Protein AF-I0L5C9-F1 (afdb_monomer_lite)

Structure (mmCIF, N/CA/C/O backbone):
data_AF-I0L5C9-F1
#
_entry.id   AF-I0L5C9-F1
#
loop_
_atom_site.group_PDB
_atom_site.id
_atom_site.type_symbol
_atom_site.label_atom_id
_atom_site.label_alt_id
_atom_site.label_comp_id
_atom_site.label_asym_id
_atom_site.label_entity_id
_atom_site.label_seq_id
_atom_site.pdbx_PDB_ins_code
_atom_site.Cartn_x
_atom_site.Cartn_y
_atom_site.Cartn_z
_atom_site.occupancy
_atom_site.B_iso_or_equiv
_atom_site.auth_seq_id
_atom_site.auth_comp_id
_atom_site.auth_asym_id
_atom_site.auth_atom_id
_atom_site.pdbx_PDB_model_num
ATOM 1 N N . MET A 1 1 ? -19.601 13.478 61.736 1.00 46.47 1 MET A N 1
ATOM 2 C CA . MET A 1 1 ? -19.522 14.028 60.367 1.00 46.47 1 MET A CA 1
ATOM 3 C C . MET A 1 1 ? -19.430 12.837 59.428 1.00 46.47 1 MET A C 1
ATOM 5 O O . MET A 1 1 ? -18.354 12.279 59.280 1.00 46.47 1 MET A O 1
ATOM 9 N N . SER A 1 2 ? -20.568 12.354 58.932 1.00 50.31 2 SER A N 1
ATOM 10 C CA . SER A 1 2 ? -20.629 11.150 58.095 1.00 50.31 2 SER A CA 1
ATOM 11 C C . SER A 1 2 ? -20.419 11.547 56.637 1.00 50.31 2 SER A C 1
ATOM 13 O O . SER A 1 2 ? -21.195 12.330 56.096 1.00 50.31 2 SER A O 1
ATOM 15 N N . THR A 1 3 ? -19.354 11.049 56.017 1.00 61.34 3 THR A N 1
ATOM 16 C CA . THR A 1 3 ? -19.078 11.231 54.592 1.00 61.34 3 THR A CA 1
ATOM 17 C C . THR A 1 3 ? -20.005 10.326 53.782 1.00 61.34 3 THR A C 1
ATOM 19 O O . THR A 1 3 ? -19.988 9.105 53.923 1.00 61.34 3 THR A O 1
ATOM 22 N N . MET A 1 4 ? -20.854 10.927 52.948 1.00 63.00 4 MET A N 1
ATOM 23 C CA . MET A 1 4 ? -21.621 10.190 51.944 1.00 63.00 4 MET A CA 1
ATOM 24 C C . MET A 1 4 ? -20.658 9.640 50.876 1.00 63.00 4 MET A C 1
ATOM 26 O O . MET A 1 4 ? -19.772 10.379 50.439 1.00 63.00 4 MET A O 1
ATOM 30 N N . PRO A 1 5 ? -20.802 8.380 50.433 1.00 63.53 5 PRO A N 1
ATOM 31 C CA . PRO A 1 5 ? -20.024 7.855 49.319 1.00 63.53 5 PRO A CA 1
ATOM 32 C C . PRO A 1 5 ? -20.497 8.488 48.002 1.00 63.53 5 PRO A C 1
ATOM 34 O O . PRO A 1 5 ? -21.688 8.506 47.695 1.00 63.53 5 PRO A O 1
ATOM 37 N N . THR A 1 6 ? -19.550 9.022 47.232 1.00 69.19 6 THR A N 1
ATOM 38 C CA . THR A 1 6 ? -19.758 9.590 45.894 1.00 69.19 6 THR A CA 1
ATOM 39 C C . THR A 1 6 ? -20.505 8.597 44.989 1.00 69.19 6 THR A C 1
ATOM 41 O O . THR A 1 6 ? -20.031 7.470 44.821 1.00 69.19 6 THR A O 1
ATOM 44 N N . PRO A 1 7 ? -21.644 8.972 44.376 1.00 59.84 7 PRO A N 1
ATOM 45 C CA . PRO A 1 7 ? -22.363 8.082 43.480 1.00 59.84 7 PRO A CA 1
ATOM 46 C C . PRO A 1 7 ? -21.615 7.923 42.150 1.00 59.84 7 PRO A C 1
ATOM 48 O O . PRO A 1 7 ? -21.380 8.894 41.437 1.00 59.84 7 PRO A O 1
ATOM 51 N N . GLY A 1 8 ? -21.292 6.672 41.811 1.00 61.28 8 GLY A N 1
ATOM 52 C CA . GLY A 1 8 ? -21.212 6.200 40.427 1.00 61.28 8 GLY A CA 1
ATOM 53 C C . GLY A 1 8 ? -20.093 6.774 39.560 1.00 61.28 8 GLY A C 1
ATOM 54 O O . GLY A 1 8 ? -20.365 7.306 38.486 1.00 61.28 8 GLY A O 1
ATOM 55 N N . ALA A 1 9 ? -18.831 6.588 39.952 1.00 57.44 9 ALA A N 1
ATOM 56 C CA . ALA A 1 9 ? -17.753 6.609 38.967 1.00 57.44 9 ALA A CA 1
ATOM 57 C C . ALA A 1 9 ? -17.931 5.393 38.040 1.00 57.44 9 ALA A C 1
ATOM 59 O O . ALA A 1 9 ? -17.599 4.268 38.413 1.00 57.44 9 ALA A O 1
ATOM 60 N N . VAL A 1 10 ? -18.508 5.607 36.853 1.00 64.00 10 VAL A N 1
ATOM 61 C CA . VAL A 1 10 ? -18.519 4.599 35.785 1.00 64.00 10 VAL A CA 1
ATOM 62 C C . VAL A 1 10 ? -17.054 4.284 35.474 1.00 64.00 10 VAL A C 1
ATOM 64 O O . VAL A 1 10 ? -16.319 5.210 35.116 1.00 64.00 10 VAL A O 1
ATOM 67 N N . PRO A 1 11 ? -16.588 3.032 35.657 1.00 61.06 11 PRO A N 1
ATOM 68 C CA . PRO A 1 11 ? -15.211 2.692 35.348 1.00 61.06 11 PRO A CA 1
ATOM 69 C C . PRO A 1 11 ? -14.944 3.039 33.878 1.00 61.06 11 PRO A C 1
ATOM 71 O O . PRO A 1 11 ? -15.807 2.778 33.031 1.00 61.06 11 PRO A O 1
ATOM 74 N N . PRO A 1 12 ? -13.793 3.661 33.560 1.00 62.81 12 PRO A N 1
ATOM 75 C CA . PRO A 1 12 ? -13.456 3.983 32.182 1.00 62.81 12 PRO A CA 1
ATOM 76 C C . PRO A 1 12 ? -13.571 2.706 31.339 1.00 62.81 12 PRO A C 1
ATOM 78 O O . PRO A 1 12 ? -13.171 1.637 31.814 1.00 62.81 12 PRO A O 1
ATOM 81 N N . PRO A 1 13 ? -14.152 2.781 30.126 1.00 65.25 13 PRO A N 1
ATOM 82 C CA . PRO A 1 13 ? -14.353 1.603 29.295 1.00 65.25 13 PRO A CA 1
ATOM 83 C C . PRO A 1 13 ? -13.021 0.872 29.137 1.00 65.25 13 PRO A C 1
ATOM 85 O O . PRO A 1 13 ? -12.024 1.473 28.732 1.00 65.25 13 PRO A O 1
ATOM 88 N N . ALA A 1 14 ? -13.002 -0.410 29.510 1.00 66.62 14 ALA A N 1
ATOM 89 C CA . ALA A 1 14 ? -11.806 -1.232 29.429 1.00 66.62 14 ALA A CA 1
ATOM 90 C C . ALA A 1 14 ? -11.303 -1.233 27.981 1.00 66.62 14 ALA A C 1
ATOM 92 O O . ALA A 1 14 ? -12.017 -1.638 27.062 1.00 66.62 14 ALA A O 1
ATOM 93 N N . LEU A 1 15 ? -10.082 -0.737 27.791 1.00 73.25 15 LEU A N 1
ATOM 94 C CA . LEU A 1 15 ? -9.435 -0.647 26.492 1.00 73.25 15 LEU A CA 1
ATOM 95 C C . LEU A 1 15 ? -9.161 -2.071 25.986 1.00 73.25 15 LEU A C 1
ATOM 97 O O . LEU A 1 15 ? -8.286 -2.759 26.512 1.00 73.25 15 LEU A O 1
ATOM 101 N N . ARG A 1 16 ? -9.917 -2.532 24.984 1.00 81.75 16 ARG A N 1
ATOM 102 C CA . ARG A 1 16 ? -9.729 -3.861 24.378 1.00 81.75 16 ARG A CA 1
ATOM 103 C C . ARG A 1 16 ? -8.953 -3.779 23.061 1.00 81.75 16 ARG A C 1
ATOM 105 O O . ARG A 1 16 ? -9.090 -2.779 22.353 1.00 81.75 16 ARG A O 1
ATOM 112 N N . PRO A 1 17 ? -8.174 -4.811 22.689 1.00 81.56 17 PRO A N 1
ATOM 113 C CA . PRO A 1 17 ? -7.568 -4.867 21.365 1.00 81.56 17 PRO A CA 1
ATOM 114 C C . PRO A 1 17 ? -8.647 -4.916 20.260 1.00 81.56 17 PRO A C 1
ATOM 116 O O . PRO A 1 17 ? -9.768 -5.378 20.518 1.00 81.56 17 PRO A O 1
ATOM 119 N N . PRO A 1 18 ? -8.328 -4.448 19.036 1.00 83.19 18 PRO A N 1
ATOM 120 C CA . PRO A 1 18 ? -9.232 -4.541 17.892 1.00 83.19 18 PRO A CA 1
ATOM 121 C C . PRO A 1 18 ? -9.630 -5.994 17.615 1.00 83.19 18 PRO A C 1
ATOM 123 O O . PRO A 1 18 ? -8.767 -6.870 17.544 1.00 83.19 18 PRO A O 1
ATOM 126 N N . ALA A 1 19 ? -10.928 -6.239 17.456 1.00 84.56 19 ALA A N 1
ATOM 127 C CA . ALA A 1 19 ? -11.476 -7.543 17.096 1.00 84.56 19 ALA A CA 1
ATOM 128 C C . ALA A 1 19 ? -11.645 -7.682 15.572 1.00 84.56 19 ALA A C 1
ATOM 130 O O . ALA A 1 19 ? -11.419 -6.739 14.807 1.00 84.56 19 ALA A O 1
ATOM 131 N N . ASP A 1 20 ? -12.061 -8.865 15.117 1.00 84.81 20 ASP A N 1
ATOM 132 C CA . ASP A 1 20 ? -12.414 -9.084 13.715 1.00 84.81 20 ASP A CA 1
ATOM 133 C C . ASP A 1 20 ? -13.503 -8.094 13.264 1.00 84.81 20 ASP A C 1
ATOM 135 O O . ASP A 1 20 ? -14.481 -7.849 13.970 1.00 84.81 20 ASP A O 1
ATOM 139 N N . GLY A 1 21 ? -13.326 -7.494 12.084 1.00 83.44 21 GLY A N 1
ATOM 140 C CA . GLY A 1 21 ? -14.212 -6.435 11.582 1.00 83.44 21 GLY A CA 1
ATOM 141 C C . GLY A 1 21 ? -13.877 -5.018 12.070 1.00 83.44 21 GLY A C 1
ATOM 142 O O . GLY A 1 21 ? -14.482 -4.057 11.585 1.00 83.44 21 GLY A O 1
ATOM 143 N N . GLU A 1 22 ? -12.869 -4.860 12.933 1.00 87.69 22 GLU A N 1
ATOM 144 C CA . GLU A 1 22 ? -12.321 -3.567 13.357 1.00 87.69 22 GLU A CA 1
ATOM 145 C C . GLU A 1 22 ? -10.919 -3.342 12.788 1.00 87.69 22 GLU A C 1
ATOM 147 O O . GLU A 1 22 ? -10.151 -4.264 12.518 1.00 87.69 22 GLU A O 1
ATOM 152 N N . CYS A 1 23 ? -10.567 -2.081 12.557 1.00 87.31 23 CYS A N 1
ATOM 153 C CA . CYS A 1 23 ? -9.259 -1.742 12.017 1.00 87.31 23 CYS A CA 1
ATOM 154 C C . CYS A 1 23 ? -8.154 -2.011 13.047 1.00 87.31 23 CYS A C 1
ATOM 156 O O . CYS A 1 23 ? -8.174 -1.433 14.130 1.00 87.31 23 CYS A O 1
ATOM 158 N N . GLN A 1 24 ? -7.124 -2.771 12.673 1.00 87.75 24 GLN A N 1
ATOM 159 C CA . GLN A 1 24 ? -5.967 -3.035 13.543 1.00 87.75 24 GLN A CA 1
ATOM 160 C C . GLN A 1 24 ? -5.192 -1.760 13.924 1.00 87.75 24 GLN A C 1
ATOM 162 O O . GLN A 1 24 ? -4.543 -1.711 14.964 1.00 87.75 24 GLN A O 1
ATOM 167 N N . PHE A 1 25 ? -5.269 -0.711 13.096 1.00 84.62 25 PHE A N 1
ATOM 168 C CA . PHE A 1 25 ? -4.541 0.541 13.315 1.00 84.62 25 PHE A CA 1
ATOM 169 C C . PHE A 1 25 ? -5.322 1.559 14.146 1.00 84.62 25 PHE A C 1
ATOM 171 O O . PHE A 1 25 ? -4.765 2.124 15.079 1.00 84.62 25 PHE A O 1
ATOM 178 N N . CYS A 1 26 ? -6.592 1.807 13.803 1.00 83.81 26 CYS A N 1
ATOM 179 C CA . CYS A 1 26 ? -7.403 2.884 14.392 1.00 83.81 26 CYS A CA 1
ATOM 180 C C . CYS A 1 26 ? -8.664 2.403 15.128 1.00 83.81 26 CYS A C 1
ATOM 182 O O . CYS A 1 26 ? -9.448 3.228 15.581 1.00 83.81 26 CYS A O 1
ATOM 184 N N . GLY A 1 27 ? -8.921 1.092 15.186 1.00 84.50 27 GLY A N 1
ATOM 185 C CA . GLY A 1 27 ? -10.059 0.509 15.910 1.00 84.50 27 GLY A CA 1
ATOM 186 C C . GLY A 1 27 ? -11.438 0.799 15.312 1.00 84.50 27 GLY A C 1
ATOM 187 O O . GLY A 1 27 ? -12.442 0.349 15.848 1.00 84.50 27 GLY A O 1
ATOM 188 N N . SER A 1 28 ? -11.516 1.546 14.207 1.00 85.12 28 SER A N 1
ATOM 189 C CA . SER A 1 28 ? -12.784 1.915 13.569 1.00 85.12 28 SER A CA 1
ATOM 190 C C . SER A 1 28 ? -13.424 0.746 12.817 1.00 85.12 28 SER A C 1
ATOM 192 O O . SER A 1 28 ? -12.718 -0.074 12.223 1.00 85.12 28 SER A O 1
ATOM 194 N N . HIS A 1 29 ? -14.755 0.747 12.758 1.00 85.56 29 HIS A N 1
ATOM 195 C CA . HIS A 1 29 ? -15.576 -0.148 11.942 1.00 85.56 29 HIS A CA 1
ATOM 196 C C . HIS A 1 29 ? -16.250 0.646 10.803 1.00 85.56 29 HIS A C 1
ATOM 198 O O . HIS A 1 29 ? -16.428 1.855 10.927 1.00 85.56 29 HIS A O 1
ATOM 204 N N . PRO A 1 30 ? -16.637 0.030 9.676 1.00 86.62 30 PRO A N 1
ATOM 205 C CA . PRO A 1 30 ? -16.355 -1.343 9.270 1.00 86.62 30 PRO A CA 1
ATOM 206 C C . PRO A 1 30 ? -14.913 -1.511 8.756 1.00 86.62 30 PRO A C 1
ATOM 208 O O . PRO A 1 30 ? -14.374 -0.635 8.071 1.00 86.62 30 PRO A O 1
ATOM 211 N N . ALA A 1 31 ? -14.297 -2.658 9.045 1.00 87.12 31 ALA A N 1
ATOM 212 C CA . ALA A 1 31 ? -13.023 -3.073 8.466 1.00 87.12 31 ALA A CA 1
ATOM 213 C C . ALA A 1 31 ? -13.190 -4.313 7.581 1.00 87.12 31 ALA A C 1
ATOM 215 O O . ALA A 1 31 ? -14.014 -5.185 7.846 1.00 87.12 31 ALA A O 1
ATOM 216 N N . ALA A 1 32 ? -12.382 -4.398 6.527 1.00 88.12 32 ALA A N 1
ATOM 217 C CA . ALA A 1 32 ? -12.316 -5.567 5.659 1.00 88.12 32 ALA A CA 1
ATOM 218 C C . ALA A 1 32 ? -10.950 -6.238 5.789 1.00 88.12 32 ALA A C 1
ATOM 220 O O . ALA A 1 32 ? -9.924 -5.561 5.897 1.00 88.12 32 ALA A O 1
ATOM 221 N N . HIS A 1 33 ? -10.943 -7.569 5.733 1.00 88.44 33 HIS A N 1
ATOM 222 C CA . HIS A 1 33 ? -9.711 -8.335 5.669 1.00 88.44 33 HIS A CA 1
ATOM 223 C C . HIS A 1 33 ? -9.127 -8.258 4.258 1.00 88.44 33 HIS A C 1
ATOM 225 O O . HIS A 1 33 ? -9.709 -8.755 3.289 1.00 88.44 33 HIS A O 1
ATOM 231 N N . VAL A 1 34 ? -7.972 -7.617 4.131 1.00 87.19 34 VAL A N 1
ATOM 232 C CA . VAL A 1 34 ? -7.301 -7.427 2.844 1.00 87.19 34 VAL A CA 1
ATOM 233 C C . VAL A 1 34 ? -5.792 -7.540 2.979 1.00 87.19 34 VAL A C 1
ATOM 235 O O . VAL A 1 34 ? -5.210 -7.395 4.052 1.00 87.19 34 VAL A O 1
ATOM 238 N N . SER A 1 35 ? -5.157 -7.827 1.848 1.00 88.56 35 SER A N 1
ATOM 239 C CA . SER A 1 35 ? -3.715 -7.987 1.735 1.00 88.56 35 SER A CA 1
ATOM 240 C C . SER A 1 35 ? -3.161 -7.031 0.688 1.00 88.56 35 SER A C 1
ATOM 242 O O . SER A 1 35 ? -3.577 -7.114 -0.468 1.00 88.56 35 SER A O 1
ATOM 244 N N . PHE A 1 36 ? -2.206 -6.187 1.056 1.00 86.94 36 PHE A N 1
ATOM 245 C CA . PHE A 1 36 ? -1.417 -5.416 0.095 1.00 86.94 36 PHE A 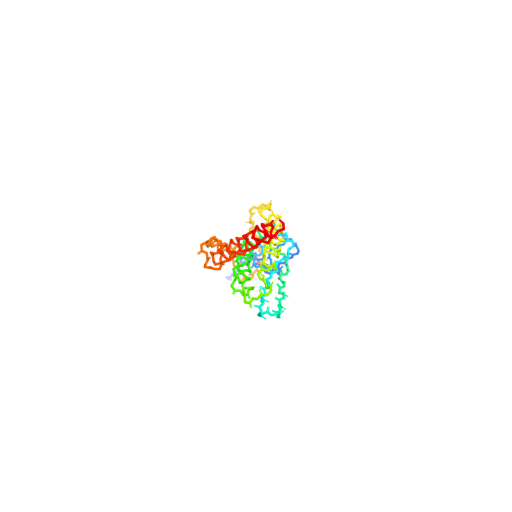CA 1
ATOM 246 C C . PHE A 1 36 ? -0.038 -6.029 -0.063 1.00 86.94 36 PHE A C 1
ATOM 248 O O . PHE A 1 36 ? 0.519 -6.583 0.883 1.00 86.94 36 PHE A O 1
ATOM 255 N N . GLN A 1 37 ? 0.501 -5.956 -1.269 1.00 87.12 37 GLN A N 1
ATOM 256 C CA . GLN A 1 37 ? 1.783 -6.516 -1.643 1.00 87.12 37 GLN A CA 1
ATOM 257 C C . GLN A 1 37 ? 2.691 -5.396 -2.152 1.00 87.12 37 GLN A C 1
ATOM 259 O O . GLN A 1 37 ? 2.306 -4.551 -2.950 1.00 87.12 37 GLN A O 1
ATOM 264 N N . SER A 1 38 ? 3.934 -5.390 -1.693 1.00 85.25 38 SER A N 1
ATOM 265 C CA . SER A 1 38 ? 4.997 -4.593 -2.291 1.00 85.25 38 SER A CA 1
ATOM 266 C C . SER A 1 38 ? 6.053 -5.503 -2.875 1.00 85.25 38 SER A C 1
ATOM 268 O O . SER A 1 38 ? 6.512 -6.425 -2.201 1.00 85.25 38 SER A O 1
ATOM 270 N N . MET A 1 39 ? 6.447 -5.218 -4.107 1.00 84.69 39 MET A N 1
ATOM 271 C CA . MET A 1 39 ? 7.525 -5.913 -4.793 1.00 84.69 39 MET A CA 1
ATOM 272 C C . MET A 1 39 ? 8.757 -5.009 -4.807 1.00 84.69 39 MET A C 1
ATOM 274 O O . MET A 1 39 ? 8.674 -3.838 -5.164 1.00 84.69 39 MET A O 1
ATOM 278 N N . THR A 1 40 ? 9.898 -5.555 -4.416 1.00 87.75 40 THR A N 1
ATOM 279 C CA . THR A 1 40 ? 11.214 -4.925 -4.543 1.00 87.75 40 THR A CA 1
ATOM 280 C C . THR A 1 40 ? 12.049 -5.816 -5.443 1.00 87.75 40 THR A C 1
ATOM 282 O O . THR A 1 40 ? 12.053 -7.025 -5.234 1.00 87.75 40 THR A O 1
ATOM 285 N N . SER A 1 41 ? 12.761 -5.269 -6.422 1.00 85.12 41 SER A N 1
ATOM 286 C CA . SER A 1 41 ? 13.644 -6.066 -7.275 1.00 85.12 41 SER A CA 1
ATOM 287 C C . SER A 1 41 ? 14.965 -5.369 -7.534 1.00 85.12 41 SER A C 1
ATOM 289 O O . SER A 1 41 ? 15.005 -4.150 -7.651 1.00 85.12 41 SER A O 1
ATOM 291 N N . ILE A 1 42 ? 16.025 -6.154 -7.683 1.00 84.75 42 ILE A N 1
ATOM 292 C CA . ILE A 1 42 ? 17.364 -5.714 -8.063 1.00 84.75 42 ILE A CA 1
ATOM 293 C C . ILE A 1 42 ? 17.852 -6.655 -9.165 1.00 84.75 42 ILE A C 1
ATOM 295 O O . ILE A 1 42 ? 18.164 -7.816 -8.906 1.00 84.75 42 ILE A O 1
ATOM 299 N N . VAL A 1 43 ? 17.900 -6.141 -10.394 1.00 82.00 43 VAL A N 1
ATOM 300 C CA . VAL A 1 43 ? 18.308 -6.813 -11.638 1.00 82.00 43 VAL A CA 1
ATOM 301 C C . VAL A 1 43 ? 17.497 -8.082 -11.929 1.00 82.00 43 VAL A C 1
ATOM 303 O O . VAL A 1 43 ? 16.538 -8.034 -12.697 1.00 82.00 43 VAL A O 1
ATOM 306 N N . ILE A 1 44 ? 17.839 -9.202 -11.293 1.00 80.88 44 ILE A N 1
ATOM 307 C CA . ILE A 1 44 ? 17.195 -10.517 -11.462 1.00 80.88 44 ILE A CA 1
ATOM 308 C C . ILE A 1 44 ? 16.493 -10.958 -10.168 1.00 80.88 44 ILE A C 1
ATOM 310 O O . ILE A 1 44 ? 15.507 -11.691 -10.201 1.00 80.88 44 ILE A O 1
ATOM 314 N N . LEU A 1 45 ? 16.971 -10.493 -9.013 1.00 85.06 45 LEU A N 1
ATOM 315 C CA . LEU A 1 45 ? 16.428 -10.863 -7.713 1.00 85.06 45 LEU A CA 1
ATOM 316 C C . LEU A 1 45 ? 15.192 -10.024 -7.406 1.00 85.06 45 LEU A C 1
ATOM 318 O O . LEU A 1 45 ? 15.174 -8.816 -7.641 1.00 85.06 45 LEU A O 1
ATOM 322 N N . TYR A 1 46 ? 14.171 -10.645 -6.828 1.00 85.38 46 TYR A N 1
ATOM 323 C CA . TYR A 1 46 ? 12.985 -9.942 -6.360 1.00 85.38 46 TYR A CA 1
ATOM 324 C C . TYR A 1 46 ? 12.517 -10.477 -5.010 1.00 85.38 46 TYR A C 1
ATOM 326 O O . TYR A 1 46 ? 12.666 -11.652 -4.688 1.00 85.38 46 TYR A O 1
ATOM 334 N N . VAL A 1 47 ? 11.925 -9.590 -4.220 1.00 88.94 47 VAL A N 1
ATOM 335 C CA . VAL A 1 47 ? 11.325 -9.879 -2.923 1.00 88.94 47 VAL A CA 1
ATOM 336 C C . VAL A 1 47 ? 9.915 -9.314 -2.927 1.00 88.94 47 VAL A C 1
ATOM 338 O O . VAL A 1 47 ? 9.707 -8.124 -3.170 1.00 88.94 47 VAL A O 1
ATOM 341 N N . VAL A 1 48 ? 8.939 -10.170 -2.637 1.00 88.38 48 VAL A N 1
ATOM 342 C CA . VAL A 1 48 ? 7.544 -9.767 -2.455 1.00 88.38 48 VAL A CA 1
ATOM 343 C C . VAL A 1 48 ? 7.246 -9.747 -0.963 1.00 88.38 48 VAL A C 1
ATOM 345 O O . VAL A 1 48 ? 7.313 -10.770 -0.290 1.00 88.38 48 VAL A O 1
ATOM 348 N N . SER A 1 49 ? 6.896 -8.578 -0.441 1.00 88.31 49 SER A N 1
ATOM 349 C CA . SER A 1 49 ? 6.432 -8.403 0.933 1.00 88.31 49 SER A CA 1
ATOM 350 C C . SER A 1 49 ? 4.924 -8.190 0.927 1.00 88.31 49 SER A C 1
ATOM 352 O O . SER A 1 49 ? 4.432 -7.336 0.195 1.00 88.31 49 SER A O 1
ATOM 354 N N . ALA A 1 50 ? 4.185 -8.963 1.721 1.00 87.69 50 ALA A N 1
ATOM 355 C CA . ALA A 1 50 ? 2.737 -8.838 1.847 1.00 87.69 50 ALA A CA 1
ATOM 356 C C . ALA A 1 50 ? 2.359 -8.401 3.267 1.00 87.69 50 ALA A C 1
ATOM 358 O O . ALA A 1 50 ? 2.790 -9.010 4.241 1.00 87.69 50 ALA A O 1
ATOM 359 N N . GLN A 1 51 ? 1.518 -7.379 3.377 1.00 87.50 51 GLN A N 1
ATOM 360 C CA . GLN A 1 51 ? 0.904 -6.924 4.623 1.00 87.50 51 GLN A CA 1
ATOM 361 C C . GLN A 1 51 ? -0.572 -7.320 4.600 1.00 87.50 51 GLN A C 1
ATOM 363 O O . GLN A 1 51 ? -1.312 -6.899 3.708 1.00 87.50 51 GLN A O 1
ATOM 368 N N . ARG A 1 52 ? -0.988 -8.172 5.543 1.00 89.75 52 ARG A N 1
ATOM 369 C CA . ARG A 1 52 ? -2.352 -8.715 5.647 1.00 89.75 52 ARG A CA 1
ATOM 370 C C . ARG A 1 52 ? -2.963 -8.310 6.982 1.00 89.75 52 ARG A C 1
ATOM 372 O O . ARG A 1 52 ? -2.278 -8.391 7.995 1.00 89.75 52 ARG A O 1
ATOM 379 N N . GLY A 1 53 ? -4.233 -7.919 6.979 1.00 88.69 53 GLY A N 1
ATOM 380 C CA . GLY A 1 53 ? -4.960 -7.630 8.212 1.00 88.69 53 GLY A CA 1
ATOM 381 C C . GLY A 1 53 ? -6.330 -7.001 7.985 1.00 88.69 53 GLY A C 1
ATOM 382 O O . GLY A 1 53 ? -6.735 -6.730 6.850 1.00 88.69 53 GLY A O 1
ATOM 383 N N . TRP A 1 54 ? -7.036 -6.767 9.092 1.00 89.06 54 TRP A N 1
ATOM 384 C CA . TRP A 1 54 ? -8.293 -6.024 9.119 1.00 89.06 54 TRP A CA 1
ATOM 385 C C . TRP A 1 54 ? -8.021 -4.525 9.113 1.00 89.06 54 TRP A C 1
ATOM 387 O O . TRP A 1 54 ? -7.349 -3.986 9.995 1.00 89.06 54 TRP A O 1
ATOM 397 N N . MET A 1 55 ? -8.544 -3.833 8.107 1.00 89.00 55 MET A N 1
ATOM 398 C CA . MET A 1 55 ? -8.303 -2.404 7.932 1.00 89.00 55 MET A CA 1
ATOM 399 C C . MET A 1 55 ? -9.551 -1.666 7.453 1.00 89.00 55 MET A C 1
ATOM 401 O O . MET A 1 55 ? -10.338 -2.174 6.651 1.00 89.00 55 MET A O 1
ATOM 405 N N . CYS A 1 56 ? -9.724 -0.446 7.960 1.00 88.50 56 CYS A N 1
ATOM 406 C CA . CYS A 1 56 ? -10.786 0.453 7.526 1.00 88.50 56 CYS A CA 1
ATOM 407 C C . CYS A 1 56 ? -10.436 1.131 6.194 1.00 88.50 56 CYS A C 1
ATOM 409 O O . CYS A 1 56 ? -9.309 1.052 5.693 1.00 88.50 56 CYS A O 1
ATOM 411 N N . ARG A 1 57 ? -11.399 1.882 5.652 1.00 87.00 57 ARG A N 1
ATOM 412 C CA . ARG A 1 57 ? -11.258 2.607 4.385 1.00 87.00 57 ARG A CA 1
ATOM 413 C C . ARG A 1 57 ? -10.031 3.522 4.311 1.00 87.00 57 ARG A C 1
ATOM 415 O O . ARG A 1 57 ? -9.309 3.492 3.315 1.00 87.00 57 ARG A O 1
ATOM 422 N N . ASN A 1 58 ? -9.789 4.319 5.350 1.00 85.44 58 ASN A N 1
ATOM 423 C CA . ASN A 1 58 ? -8.727 5.332 5.351 1.00 85.44 58 ASN A CA 1
ATOM 424 C C . ASN A 1 58 ? -7.346 4.720 5.609 1.00 85.44 58 ASN A C 1
ATOM 426 O O . ASN A 1 58 ? -6.423 4.952 4.828 1.00 85.44 58 ASN A O 1
ATOM 430 N N . CYS A 1 59 ? -7.225 3.864 6.630 1.00 85.12 59 CYS A N 1
ATOM 431 C CA . CYS A 1 59 ? -5.972 3.167 6.932 1.00 85.12 59 CYS A CA 1
ATOM 432 C C . CYS A 1 59 ? -5.555 2.219 5.800 1.00 85.12 59 CYS A C 1
ATOM 434 O O . CYS A 1 59 ? -4.374 2.106 5.487 1.00 85.12 59 CYS A O 1
ATOM 436 N N . GLY A 1 60 ? -6.513 1.570 5.131 1.00 86.81 60 GLY A N 1
ATOM 437 C CA . GLY A 1 60 ? -6.202 0.754 3.961 1.00 86.81 60 GLY A CA 1
ATOM 438 C C . GLY A 1 60 ? -5.734 1.583 2.768 1.00 86.81 60 GLY A C 1
ATOM 439 O O . GLY A 1 60 ? -4.805 1.194 2.062 1.00 86.81 60 GLY A O 1
ATOM 440 N N . LEU A 1 61 ? -6.322 2.763 2.563 1.00 86.69 61 LEU A N 1
ATOM 441 C CA . LEU A 1 61 ? -5.906 3.669 1.498 1.00 86.69 61 LEU A CA 1
ATOM 442 C C . LEU A 1 61 ? -4.503 4.239 1.740 1.00 86.69 61 LEU A C 1
ATOM 444 O O . LEU A 1 61 ? -3.709 4.289 0.801 1.00 86.69 61 LEU A O 1
ATOM 448 N N . SER A 1 62 ? -4.177 4.652 2.966 1.00 85.81 62 SER A N 1
ATOM 449 C CA . SER A 1 62 ? -2.837 5.146 3.299 1.00 85.81 62 SER A CA 1
ATOM 450 C C . SER A 1 62 ? -1.775 4.058 3.108 1.00 85.81 62 SER A C 1
ATOM 452 O O . SER A 1 62 ? -0.745 4.309 2.476 1.00 85.81 62 SER A O 1
ATOM 454 N N . LEU A 1 63 ? -2.061 2.835 3.567 1.00 87.12 63 LEU A N 1
ATOM 455 C CA . LEU A 1 63 ? -1.157 1.696 3.460 1.00 87.12 63 LEU A CA 1
ATOM 456 C C . LEU A 1 63 ? -0.925 1.315 1.995 1.00 87.12 63 LEU A C 1
ATOM 458 O O . LEU A 1 63 ? 0.222 1.238 1.557 1.00 87.12 63 LEU A O 1
ATOM 462 N N . TYR A 1 64 ? -1.991 1.201 1.197 1.00 86.62 64 TYR A N 1
ATOM 463 C CA . TYR A 1 64 ? -1.875 0.987 -0.247 1.00 86.62 64 TYR A CA 1
ATOM 464 C C . TYR A 1 64 ? -0.991 2.049 -0.911 1.00 86.62 64 TYR A C 1
ATOM 466 O O . TYR A 1 64 ? -0.092 1.716 -1.682 1.00 86.62 64 TYR A O 1
ATOM 474 N N . ARG A 1 65 ? -1.200 3.336 -0.599 1.00 84.69 65 ARG A N 1
ATOM 475 C CA . ARG A 1 65 ? -0.402 4.431 -1.175 1.00 84.69 65 ARG A CA 1
ATOM 476 C C . ARG A 1 65 ? 1.075 4.339 -0.782 1.00 84.69 65 ARG A C 1
ATOM 478 O O . ARG A 1 65 ? 1.937 4.672 -1.594 1.00 84.69 65 ARG A O 1
ATOM 485 N N . HIS A 1 66 ? 1.376 3.881 0.430 1.00 83.69 66 HIS A N 1
ATOM 486 C CA . HIS A 1 66 ? 2.747 3.659 0.878 1.00 83.69 66 HIS A CA 1
ATOM 487 C C . HIS A 1 66 ? 3.410 2.486 0.133 1.00 83.69 66 HIS A C 1
ATOM 489 O O . 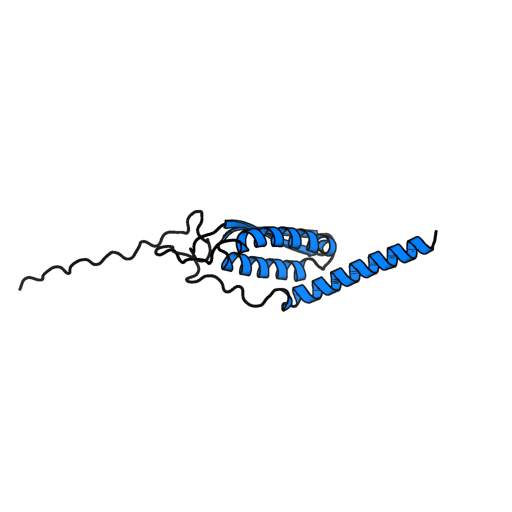HIS A 1 66 ? 4.486 2.658 -0.443 1.00 83.69 66 HIS A O 1
ATOM 495 N N . HIS A 1 67 ? 2.745 1.327 0.063 1.00 84.06 67 HIS A N 1
ATOM 496 C CA . HIS A 1 67 ? 3.266 0.133 -0.617 1.00 84.06 67 HIS A CA 1
ATOM 497 C C . HIS A 1 67 ? 3.411 0.318 -2.126 1.00 84.06 67 HIS A C 1
ATOM 499 O O . HIS A 1 67 ? 4.428 -0.081 -2.696 1.00 84.06 67 HIS A O 1
ATOM 505 N N . ALA A 1 68 ? 2.440 0.965 -2.769 1.00 83.44 68 ALA A N 1
ATOM 506 C CA . ALA A 1 68 ? 2.498 1.278 -4.190 1.00 83.44 68 ALA A CA 1
ATOM 507 C C . ALA A 1 68 ? 3.691 2.190 -4.510 1.00 83.44 68 ALA A C 1
ATOM 509 O O . ALA A 1 68 ? 4.461 1.894 -5.419 1.00 83.44 68 ALA A O 1
ATOM 510 N N . ASN A 1 69 ? 3.908 3.247 -3.717 1.00 83.00 69 ASN A N 1
ATOM 511 C CA . ASN A 1 69 ? 5.055 4.135 -3.904 1.00 83.00 69 ASN A CA 1
ATOM 512 C C . ASN A 1 69 ? 6.393 3.411 -3.682 1.00 83.00 69 ASN A C 1
ATOM 514 O O . ASN A 1 69 ? 7.331 3.613 -4.449 1.00 83.00 69 ASN A O 1
ATOM 518 N N . LYS A 1 70 ? 6.479 2.549 -2.660 1.00 82.31 70 LYS A N 1
ATOM 519 C CA . LYS A 1 70 ? 7.676 1.737 -2.403 1.00 82.31 70 LYS A CA 1
ATOM 520 C C . LYS A 1 70 ? 7.966 0.791 -3.567 1.00 82.31 70 LYS A C 1
ATOM 522 O O . LYS A 1 70 ? 9.098 0.732 -4.021 1.00 82.31 70 LYS A O 1
ATOM 527 N N . THR A 1 71 ? 6.942 0.114 -4.082 1.00 81.56 71 THR A N 1
ATOM 528 C CA . THR A 1 71 ? 7.062 -0.804 -5.224 1.00 81.56 71 THR A CA 1
ATOM 529 C C . THR A 1 71 ? 7.539 -0.075 -6.472 1.00 81.56 71 THR A C 1
ATOM 531 O O . THR A 1 71 ? 8.473 -0.520 -7.124 1.00 81.56 71 THR A O 1
ATOM 534 N N . MET A 1 72 ? 6.968 1.094 -6.767 1.00 77.00 72 MET A N 1
ATOM 535 C CA . MET A 1 72 ? 7.380 1.903 -7.916 1.00 77.00 72 MET A CA 1
ATOM 536 C C . MET A 1 72 ? 8.848 2.346 -7.842 1.00 77.00 72 MET A C 1
ATOM 538 O O . MET A 1 72 ? 9.524 2.365 -8.863 1.00 77.00 72 MET A O 1
ATOM 542 N N . LEU A 1 73 ? 9.353 2.668 -6.646 1.00 77.44 73 LEU A N 1
ATOM 543 C CA . LEU A 1 73 ? 10.755 3.056 -6.440 1.00 77.44 73 LEU A CA 1
ATOM 544 C C . LEU A 1 73 ? 11.719 1.867 -6.366 1.00 77.44 73 LEU A C 1
ATOM 546 O O . LEU A 1 73 ? 12.908 2.029 -6.616 1.00 77.44 73 LEU A O 1
ATOM 550 N N . ALA A 1 74 ? 11.241 0.692 -5.962 1.00 79.75 74 ALA A N 1
ATOM 551 C CA . ALA A 1 74 ? 12.098 -0.441 -5.635 1.00 79.75 74 ALA A CA 1
ATOM 552 C C . ALA A 1 74 ? 12.092 -1.540 -6.703 1.00 79.75 74 ALA A C 1
ATOM 554 O O . ALA A 1 74 ? 13.003 -2.355 -6.711 1.00 79.75 74 ALA A O 1
ATOM 555 N N . ALA A 1 75 ? 11.100 -1.587 -7.595 1.00 77.81 75 ALA A N 1
ATOM 556 C CA . ALA A 1 75 ? 10.976 -2.638 -8.609 1.00 77.81 75 ALA A CA 1
ATOM 557 C C . ALA A 1 75 ? 11.500 -2.240 -10.007 1.00 77.81 75 ALA A C 1
ATOM 559 O O . ALA A 1 75 ? 11.461 -3.041 -10.933 1.00 77.81 75 ALA A O 1
ATOM 560 N N . TRP A 1 76 ? 12.015 -1.021 -10.186 1.00 73.25 76 TRP A N 1
ATOM 561 C CA . TRP A 1 76 ? 12.536 -0.559 -11.483 1.00 73.25 76 TRP A CA 1
ATOM 562 C C . TRP A 1 76 ? 13.935 -1.081 -11.837 1.00 73.25 76 TRP A C 1
ATOM 564 O O . TRP A 1 76 ? 14.307 -1.061 -13.003 1.00 73.25 76 TRP A O 1
ATOM 574 N N . TRP A 1 77 ? 14.704 -1.587 -10.871 1.00 73.25 77 TRP A N 1
ATOM 575 C CA . TRP A 1 77 ? 16.101 -1.977 -11.084 1.00 73.25 77 TRP A CA 1
ATOM 576 C C . TRP A 1 77 ? 16.295 -3.264 -11.916 1.00 73.25 77 TRP A C 1
ATOM 578 O O . TRP A 1 77 ? 17.370 -3.849 -11.840 1.00 73.25 77 TRP A O 1
ATOM 588 N N . GLY A 1 78 ? 15.298 -3.757 -12.668 1.00 73.75 78 GLY A N 1
ATOM 589 C CA . GLY A 1 78 ? 15.413 -4.989 -13.464 1.00 73.75 78 GLY A CA 1
ATOM 590 C C . GLY A 1 78 ? 14.076 -5.629 -13.858 1.00 73.75 78 GLY A C 1
ATOM 591 O O . GLY A 1 78 ? 13.161 -4.941 -14.309 1.00 73.75 78 GLY A O 1
ATOM 592 N N . VAL A 1 79 ? 13.936 -6.949 -13.651 1.00 74.88 79 VAL A N 1
ATOM 593 C CA . VAL A 1 79 ? 12.725 -7.741 -13.995 1.00 74.88 79 VAL A CA 1
ATOM 594 C C . VAL A 1 79 ? 11.425 -7.221 -13.369 1.00 74.88 79 VAL A C 1
ATOM 596 O O . VAL A 1 79 ? 10.331 -7.507 -13.859 1.00 74.88 79 VAL A O 1
ATOM 599 N N . GLY A 1 80 ? 11.516 -6.426 -12.301 1.00 72.44 80 GLY A N 1
ATOM 600 C CA . GLY A 1 80 ? 10.354 -5.834 -11.652 1.00 72.44 80 GLY A CA 1
ATOM 601 C C . GLY A 1 80 ? 9.567 -4.870 -12.543 1.00 72.44 80 GLY A C 1
ATOM 602 O O . GLY A 1 80 ? 8.379 -4.697 -12.290 1.00 72.44 80 GLY A O 1
ATOM 603 N N . ILE A 1 81 ? 10.142 -4.338 -13.632 1.00 73.25 81 ILE A N 1
ATOM 604 C CA . ILE A 1 81 ? 9.418 -3.500 -14.609 1.00 73.25 81 ILE A CA 1
ATOM 605 C C . ILE A 1 81 ? 8.180 -4.226 -15.163 1.00 73.25 81 ILE A C 1
ATOM 607 O O . ILE A 1 81 ? 7.116 -3.620 -15.287 1.00 73.25 81 ILE A O 1
ATOM 611 N N . ILE A 1 82 ? 8.288 -5.533 -15.423 1.00 75.31 82 ILE A N 1
ATOM 612 C CA . ILE A 1 82 ? 7.179 -6.360 -15.926 1.00 75.31 82 ILE A CA 1
ATOM 613 C C . ILE A 1 82 ? 6.192 -6.697 -14.794 1.00 75.31 82 ILE A C 1
ATOM 615 O O . ILE A 1 82 ? 4.980 -6.746 -15.004 1.00 75.31 82 ILE A O 1
ATOM 619 N N . GLY A 1 83 ? 6.694 -6.896 -13.571 1.00 73.56 83 GLY A N 1
ATOM 620 C CA . GLY A 1 83 ? 5.880 -7.248 -12.404 1.00 73.56 83 GLY A CA 1
ATOM 621 C C . GLY A 1 83 ? 5.049 -6.089 -11.839 1.00 73.56 83 GLY A C 1
ATOM 622 O O . GLY A 1 83 ? 3.921 -6.306 -11.393 1.00 73.56 83 GLY A O 1
ATOM 623 N N . ILE A 1 84 ? 5.563 -4.854 -11.883 1.00 79.44 84 ILE A N 1
ATOM 624 C CA . ILE A 1 84 ? 4.911 -3.648 -11.338 1.00 79.44 84 ILE A CA 1
ATOM 625 C C . ILE A 1 84 ? 3.435 -3.513 -11.758 1.00 79.44 84 ILE A C 1
ATOM 627 O O . ILE A 1 84 ? 2.595 -3.399 -10.858 1.00 79.44 84 ILE A O 1
ATOM 631 N N . PRO A 1 85 ? 3.066 -3.522 -13.059 1.00 74.12 85 PRO A N 1
ATOM 632 C CA . PRO A 1 85 ? 1.672 -3.321 -13.461 1.00 74.12 85 PRO A CA 1
ATOM 633 C C . PRO A 1 85 ? 0.742 -4.426 -12.944 1.00 74.12 85 PRO A C 1
ATOM 635 O O . PRO A 1 85 ? -0.402 -4.143 -12.583 1.00 74.12 85 PRO A O 1
ATOM 638 N N . ILE A 1 86 ? 1.237 -5.662 -12.840 1.00 80.06 86 ILE A N 1
ATOM 639 C CA . ILE A 1 86 ? 0.463 -6.820 -12.381 1.00 80.06 86 ILE A CA 1
ATOM 640 C C . ILE A 1 86 ? 0.153 -6.689 -10.885 1.00 80.06 86 ILE A C 1
ATOM 642 O O . ILE A 1 86 ? -1.016 -6.689 -10.490 1.00 80.06 86 ILE A O 1
ATOM 646 N N . PHE A 1 87 ? 1.180 -6.516 -10.047 1.00 81.69 87 PHE A N 1
ATOM 647 C CA . PHE A 1 87 ? 1.004 -6.409 -8.593 1.00 81.69 87 PHE A CA 1
ATOM 648 C C . PHE A 1 87 ? 0.195 -5.169 -8.205 1.00 81.69 87 PHE A C 1
ATOM 650 O O . PHE A 1 87 ? -0.722 -5.253 -7.384 1.00 81.69 87 PHE A O 1
ATOM 657 N N . LEU A 1 88 ? 0.463 -4.030 -8.851 1.00 81.44 88 LEU A N 1
ATOM 658 C CA . LEU A 1 88 ? -0.274 -2.797 -8.598 1.00 81.44 88 LEU A CA 1
ATOM 659 C C . LEU A 1 88 ? -1.741 -2.908 -9.037 1.00 81.44 88 LEU A C 1
ATOM 661 O O . LEU A 1 88 ? -2.630 -2.396 -8.355 1.00 81.44 88 LEU A O 1
ATOM 665 N N . GLY A 1 89 ? -2.012 -3.602 -10.147 1.00 81.06 89 GLY A N 1
ATOM 666 C CA . GLY A 1 89 ? -3.367 -3.894 -10.611 1.00 81.06 89 GLY A CA 1
ATOM 667 C C . GLY A 1 89 ? -4.154 -4.741 -9.608 1.00 81.06 89 GLY A C 1
ATOM 668 O O . GLY A 1 89 ? -5.271 -4.372 -9.232 1.00 81.06 89 GLY A O 1
ATOM 669 N N . ILE A 1 90 ? -3.552 -5.828 -9.115 1.00 84.12 90 ILE A N 1
ATOM 670 C CA . ILE A 1 90 ? -4.153 -6.711 -8.104 1.00 84.12 90 ILE A CA 1
ATOM 6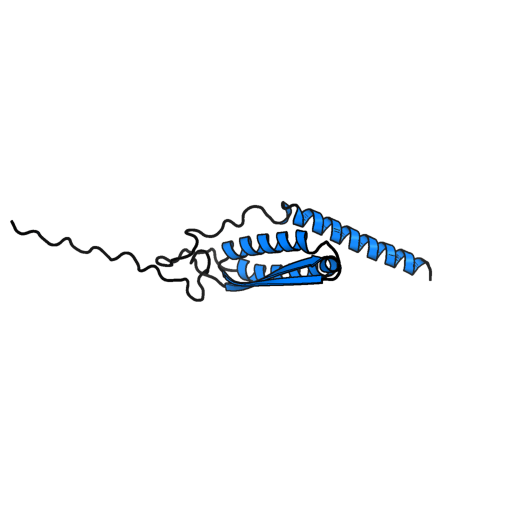71 C C . ILE A 1 90 ? -4.479 -5.928 -6.828 1.00 84.12 90 ILE A C 1
ATOM 673 O O . ILE A 1 90 ? -5.608 -5.981 -6.332 1.00 84.12 90 ILE A O 1
ATOM 677 N N . ASP A 1 91 ? -3.530 -5.150 -6.314 1.00 84.94 91 ASP A N 1
ATOM 678 C CA . ASP A 1 91 ? -3.744 -4.377 -5.094 1.00 84.94 91 ASP A CA 1
ATOM 679 C C . ASP A 1 91 ? -4.761 -3.251 -5.280 1.00 84.94 91 ASP A C 1
ATOM 681 O O . ASP A 1 91 ? -5.549 -2.972 -4.374 1.00 84.94 91 ASP A O 1
ATOM 685 N N . ARG A 1 92 ? -4.837 -2.650 -6.473 1.00 84.12 92 ARG A N 1
ATOM 686 C CA . ARG A 1 92 ? -5.876 -1.668 -6.802 1.00 84.12 92 ARG A CA 1
ATOM 687 C C . ARG A 1 92 ? -7.267 -2.299 -6.824 1.00 84.12 92 ARG A C 1
ATOM 689 O O . ARG A 1 92 ? -8.222 -1.671 -6.366 1.00 84.12 92 ARG A O 1
ATOM 696 N N . LEU A 1 93 ? -7.404 -3.531 -7.316 1.00 85.50 93 LEU A N 1
ATOM 697 C CA . LEU A 1 93 ? -8.666 -4.277 -7.254 1.00 85.50 93 LEU A CA 1
ATOM 698 C C . LEU A 1 93 ? -9.061 -4.595 -5.806 1.00 85.50 93 LEU A C 1
ATOM 700 O O . LEU A 1 93 ? -10.229 -4.434 -5.446 1.00 85.50 93 LEU A O 1
ATOM 704 N N . ARG A 1 94 ? -8.101 -4.980 -4.956 1.00 85.44 94 ARG A N 1
ATOM 705 C CA . ARG A 1 94 ? -8.333 -5.184 -3.514 1.00 85.44 94 ARG A CA 1
ATOM 706 C C . ARG A 1 94 ? -8.744 -3.881 -2.826 1.00 85.44 94 ARG A C 1
ATOM 708 O O . ARG A 1 94 ? -9.732 -3.865 -2.095 1.00 85.44 94 ARG A O 1
ATOM 715 N N . LEU A 1 95 ? -8.081 -2.771 -3.147 1.00 85.38 95 LEU A N 1
ATOM 716 C CA . LEU A 1 95 ? -8.425 -1.445 -2.637 1.00 85.38 95 LEU A CA 1
ATOM 717 C C . LEU A 1 95 ? -9.841 -1.021 -3.040 1.00 85.38 95 LEU A C 1
ATOM 719 O O . LEU A 1 95 ? -10.557 -0.446 -2.227 1.00 85.38 95 LEU A O 1
ATOM 723 N N . ARG A 1 96 ? -10.285 -1.321 -4.267 1.00 85.00 96 ARG A N 1
ATOM 724 C CA . ARG A 1 96 ? -11.665 -1.025 -4.690 1.00 85.00 96 ARG A CA 1
ATOM 725 C C . ARG A 1 96 ? -12.703 -1.693 -3.792 1.00 85.00 96 ARG A C 1
ATOM 727 O O . ARG A 1 96 ? -13.751 -1.096 -3.575 1.00 85.00 96 ARG A O 1
ATOM 734 N N . ARG A 1 97 ? -12.426 -2.885 -3.251 1.00 82.94 97 ARG A N 1
ATOM 735 C CA . ARG A 1 97 ? -13.327 -3.537 -2.285 1.00 82.94 97 ARG A CA 1
ATOM 736 C C . ARG A 1 97 ? -13.406 -2.739 -0.986 1.00 82.94 97 ARG A C 1
ATOM 738 O O . ARG A 1 97 ? -14.499 -2.508 -0.498 1.00 82.94 97 ARG A O 1
ATOM 745 N N . ILE A 1 98 ? 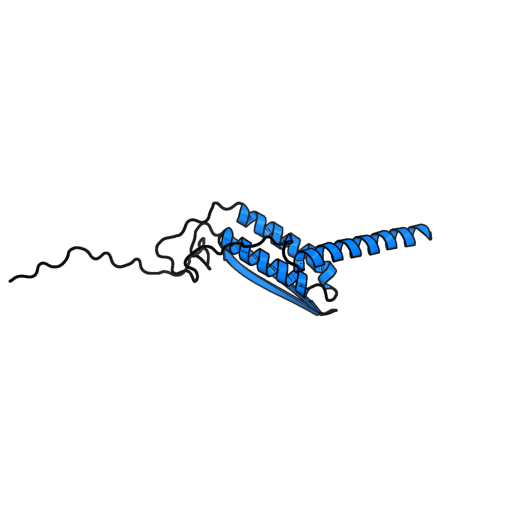-12.271 -2.245 -0.496 1.00 83.19 98 ILE A N 1
ATOM 746 C CA . ILE A 1 98 ? -12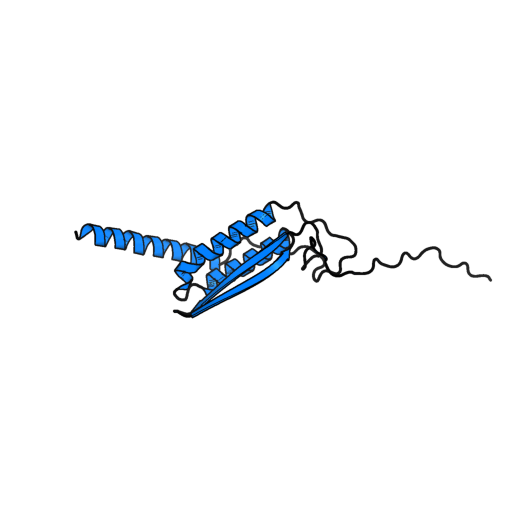.178 -1.427 0.723 1.00 83.19 98 ILE A CA 1
ATOM 747 C C . ILE A 1 98 ? -12.842 -0.057 0.541 1.00 83.19 98 ILE A C 1
ATOM 749 O O . ILE A 1 98 ? -13.510 0.441 1.436 1.00 83.19 98 ILE A O 1
ATOM 753 N N . LEU A 1 99 ? -12.683 0.568 -0.626 1.00 83.94 99 LEU A N 1
ATOM 754 C CA . LEU A 1 99 ? -13.288 1.870 -0.919 1.00 83.94 99 LEU A CA 1
ATOM 755 C C . LEU A 1 99 ? -14.816 1.813 -1.026 1.00 83.94 99 LEU A C 1
ATOM 757 O O . LEU A 1 99 ? -15.455 2.855 -0.912 1.00 83.94 99 LEU A O 1
ATOM 761 N N . ARG A 1 100 ? -15.390 0.619 -1.229 1.00 85.19 100 ARG A N 1
ATOM 762 C CA . ARG A 1 100 ? -16.839 0.384 -1.176 1.00 85.19 100 ARG A CA 1
ATOM 763 C C . ARG A 1 100 ? -17.379 0.293 0.255 1.00 85.19 100 ARG A C 1
ATOM 765 O O . ARG A 1 100 ? -18.594 0.293 0.415 1.00 85.19 100 ARG A O 1
ATOM 772 N N . LEU A 1 101 ? -16.522 0.211 1.277 1.00 82.56 101 LEU A N 1
ATOM 773 C CA . LEU A 1 101 ? -16.976 0.243 2.666 1.00 82.56 101 LEU A CA 1
ATOM 774 C C . LEU A 1 101 ? -17.505 1.636 3.027 1.00 82.56 101 LEU A C 1
ATOM 776 O O . LEU A 1 101 ? -17.038 2.664 2.517 1.00 82.56 101 LEU A O 1
ATOM 780 N N . ALA A 1 102 ? -18.463 1.645 3.953 1.00 81.06 102 ALA A N 1
ATOM 781 C CA . ALA A 1 102 ? -18.974 2.860 4.569 1.00 81.06 102 ALA A CA 1
ATOM 782 C C . ALA A 1 102 ? -17.838 3.677 5.230 1.00 81.06 102 ALA A C 1
ATOM 784 O O . ALA A 1 102 ? -16.763 3.134 5.515 1.00 81.06 102 ALA A O 1
ATOM 785 N N . PRO A 1 103 ? -18.038 4.991 5.451 1.00 78.81 103 PRO A N 1
ATOM 786 C CA . PRO A 1 103 ? -17.081 5.816 6.182 1.00 78.81 103 PRO A CA 1
ATOM 787 C C . PRO A 1 103 ? -16.722 5.193 7.544 1.00 78.81 103 PRO A C 1
ATOM 789 O O . PRO A 1 103 ? -17.602 4.621 8.189 1.00 78.81 103 PRO A O 1
ATOM 792 N N . PRO A 1 104 ? -15.451 5.279 7.983 1.00 78.88 104 PRO A N 1
ATOM 793 C CA . PRO A 1 104 ? -15.021 4.683 9.242 1.00 78.88 104 PRO A CA 1
ATOM 794 C C . PRO A 1 104 ? -15.685 5.382 10.430 1.00 78.88 104 PRO A C 1
ATOM 796 O O . PRO A 1 104 ? -15.520 6.586 10.614 1.00 78.88 104 PRO A O 1
ATOM 799 N N . GLN A 1 105 ? -16.391 4.604 11.242 1.00 78.19 105 GLN A N 1
ATOM 800 C CA . GLN A 1 105 ? -16.976 5.008 12.512 1.00 78.19 105 GLN A CA 1
ATOM 801 C C . GLN A 1 105 ? -16.057 4.552 13.658 1.00 78.19 105 GLN A C 1
ATOM 803 O O . GLN A 1 105 ? -15.679 3.374 13.713 1.00 78.19 105 GLN A O 1
ATOM 808 N N . PRO A 1 106 ? -15.632 5.454 14.558 1.00 75.62 106 PRO A N 1
ATOM 809 C CA . PRO A 1 106 ? -14.806 5.083 15.701 1.00 75.62 106 PRO A CA 1
ATOM 810 C C . PRO A 1 106 ? -15.601 4.197 16.669 1.00 75.62 106 PRO A C 1
ATOM 812 O O . PRO A 1 106 ? -16.730 4.524 17.029 1.00 75.62 106 PRO A O 1
ATOM 815 N N . THR A 1 107 ? -15.011 3.079 17.098 1.00 72.75 107 THR A N 1
ATOM 816 C CA . THR A 1 107 ? -15.623 2.206 18.105 1.00 72.75 107 THR A CA 1
ATOM 817 C C . THR A 1 107 ? -15.131 2.615 19.501 1.00 72.75 107 THR A C 1
ATOM 819 O O . THR A 1 107 ? -13.927 2.531 19.762 1.00 72.75 107 THR A O 1
ATOM 822 N N . PRO A 1 108 ? -16.010 3.074 20.411 1.00 66.56 108 PRO A N 1
ATOM 823 C CA . PRO A 1 108 ? -15.608 3.446 21.765 1.00 66.56 108 PRO A CA 1
ATOM 824 C C . PRO A 1 108 ? -15.093 2.223 22.544 1.00 66.56 108 PRO A C 1
ATOM 826 O O . PRO A 1 108 ? -15.683 1.147 22.486 1.00 66.56 108 PRO A O 1
ATOM 829 N N . GLY A 1 109 ? -13.983 2.388 23.273 1.00 65.50 109 GLY A N 1
ATOM 830 C CA . GLY A 1 109 ? -13.366 1.324 24.082 1.00 65.50 109 GLY A CA 1
ATOM 831 C C . GLY A 1 109 ? -12.342 0.439 23.357 1.00 65.50 109 GLY A C 1
ATOM 832 O O . GLY A 1 109 ? -11.825 -0.497 23.963 1.00 65.50 109 GLY A O 1
ATOM 833 N N . VAL A 1 110 ? -12.007 0.719 22.090 1.00 72.75 110 VAL A N 1
ATOM 834 C CA . VAL A 1 110 ? -10.950 -0.010 21.364 1.00 72.75 110 VAL A CA 1
ATOM 835 C C . VAL A 1 110 ? -9.600 0.697 21.511 1.00 72.75 110 VAL A C 1
ATOM 837 O O . VAL A 1 110 ? -9.420 1.836 21.081 1.00 72.75 110 VAL A O 1
ATOM 840 N N . ALA A 1 111 ? -8.635 -0.008 22.098 1.00 66.00 111 ALA A N 1
ATOM 841 C CA . ALA A 1 111 ? -7.239 0.389 22.248 1.00 66.00 111 ALA A CA 1
ATOM 842 C C . ALA A 1 111 ? -6.481 0.192 20.931 1.00 66.00 111 ALA A C 1
ATOM 844 O O . ALA A 1 111 ? -5.751 -0.784 20.754 1.00 66.00 111 ALA A O 1
ATOM 845 N N . ALA A 1 112 ? -6.693 1.077 19.966 1.00 68.62 112 ALA A N 1
ATOM 846 C CA . ALA A 1 112 ? -5.953 1.016 18.716 1.00 68.62 112 ALA A CA 1
ATOM 847 C C . ALA A 1 112 ? -4.617 1.765 18.822 1.00 68.62 112 ALA A C 1
ATOM 849 O O . ALA A 1 112 ? -4.486 2.720 19.586 1.00 68.62 112 ALA A O 1
ATOM 850 N N . SER A 1 113 ? -3.624 1.356 18.025 1.00 67.06 113 SER A N 1
ATOM 851 C CA . SER A 1 113 ? -2.299 1.997 18.014 1.00 67.06 113 SER A CA 1
ATOM 852 C C . SER A 1 113 ? -2.344 3.466 17.571 1.00 67.06 113 SER A C 1
ATOM 854 O O . SER A 1 113 ? -1.373 4.191 17.786 1.00 67.06 113 SER A O 1
ATOM 856 N N . LEU A 1 114 ? -3.439 3.902 16.939 1.00 68.62 114 LEU A N 1
ATOM 857 C CA . LEU A 1 114 ? -3.691 5.286 16.570 1.00 68.62 114 LEU A CA 1
ATOM 858 C C . LEU A 1 114 ? -5.047 5.790 17.090 1.00 68.62 114 LEU A C 1
ATOM 860 O O . LEU A 1 114 ? -6.052 5.098 16.922 1.00 68.62 114 LEU A O 1
ATOM 864 N N . PRO A 1 115 ? -5.103 7.030 17.615 1.00 61.28 115 PRO A N 1
ATOM 865 C CA . PRO A 1 115 ? -6.332 7.636 18.132 1.00 61.28 115 PRO A CA 1
ATOM 866 C C . PRO A 1 115 ? -7.325 8.062 17.036 1.00 61.28 115 PRO A C 1
ATOM 868 O O . PRO A 1 115 ? -8.488 8.319 17.330 1.00 61.28 115 PRO A O 1
ATOM 871 N N . ALA A 1 116 ? -6.889 8.142 15.773 1.00 66.88 116 ALA A N 1
ATOM 872 C CA . ALA A 1 116 ? -7.721 8.533 14.636 1.00 66.88 116 ALA A CA 1
ATOM 873 C C . ALA A 1 116 ? -7.360 7.733 13.368 1.00 66.88 116 ALA A C 1
ATOM 875 O O . ALA A 1 116 ? -6.234 7.233 13.256 1.00 66.88 116 ALA A O 1
ATOM 876 N N . PRO A 1 117 ? -8.285 7.608 12.391 1.00 69.12 117 PRO A N 1
ATOM 877 C CA . PRO A 1 117 ? -7.979 7.008 11.097 1.00 69.12 117 PRO A CA 1
ATOM 878 C C . PRO A 1 117 ? -6.804 7.717 10.416 1.00 69.12 117 PRO A C 1
ATOM 880 O O . PRO A 1 117 ? -6.755 8.945 10.389 1.00 69.12 117 PRO A O 1
ATOM 883 N N . LEU A 1 118 ? -5.883 6.941 9.834 1.00 71.38 118 LEU A N 1
ATOM 884 C CA . LEU A 1 118 ? -4.733 7.489 9.112 1.00 71.38 118 LEU A CA 1
ATOM 885 C C . LEU A 1 118 ? -5.217 8.393 7.980 1.00 71.38 118 LEU A C 1
ATOM 887 O O . LEU A 1 118 ? -5.997 7.946 7.135 1.00 71.38 118 LEU A O 1
ATOM 891 N N . ASP A 1 119 ? -4.724 9.630 7.935 1.00 72.00 119 ASP A N 1
ATOM 892 C CA . ASP A 1 119 ? -4.994 10.501 6.800 1.00 72.00 119 ASP A CA 1
ATOM 893 C C . ASP A 1 119 ? -4.342 9.878 5.548 1.00 72.00 119 ASP A C 1
ATOM 895 O O . ASP A 1 119 ? -3.122 9.661 5.518 1.00 72.00 119 ASP A O 1
ATOM 899 N N . PRO A 1 120 ? -5.123 9.537 4.505 1.00 64.38 120 PRO A N 1
ATOM 900 C CA . PRO A 1 120 ? -4.581 8.992 3.267 1.00 64.38 120 PRO A CA 1
ATOM 901 C C . PRO A 1 120 ? -3.588 9.938 2.566 1.00 64.38 120 PRO A C 1
ATOM 903 O O . PRO A 1 120 ? -2.861 9.487 1.670 1.00 64.38 120 PRO A O 1
ATOM 906 N N . GLY A 1 121 ? -3.511 11.214 2.958 1.00 64.81 121 GLY A N 1
ATOM 907 C CA . GLY A 1 121 ? -2.467 12.152 2.551 1.00 64.81 121 GLY A CA 1
ATOM 908 C C . GLY A 1 121 ? -2.452 12.448 1.046 1.00 64.81 121 GLY A C 1
ATOM 909 O O . GLY A 1 121 ? -3.465 12.312 0.351 1.00 64.81 121 GLY A O 1
ATOM 910 N N . LYS A 1 122 ? -1.285 12.843 0.509 1.00 61.66 122 LYS A N 1
ATOM 911 C CA . LYS A 1 122 ? -1.135 13.197 -0.918 1.00 61.66 122 LYS A CA 1
ATOM 912 C C . LYS A 1 122 ? -1.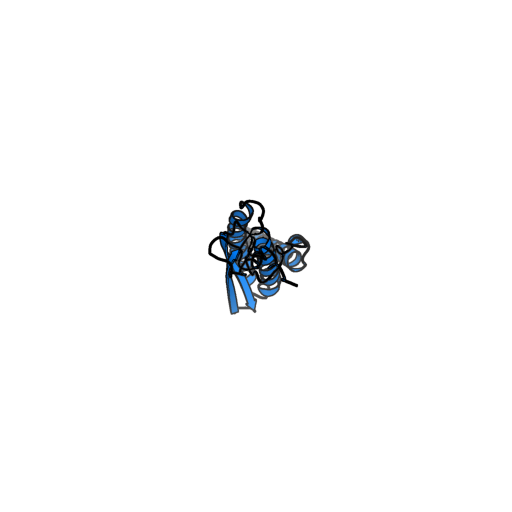404 12.005 -1.860 1.00 61.66 122 LYS A C 1
ATOM 914 O O . LYS A 1 122 ? -0.956 10.885 -1.572 1.00 61.66 122 LYS A O 1
ATOM 919 N N . PRO A 1 123 ? -2.103 12.233 -2.991 1.00 64.56 123 PRO A N 1
ATOM 920 C CA . PRO A 1 123 ? -2.425 11.197 -3.967 1.00 64.56 123 PRO A CA 1
ATOM 921 C C . PRO A 1 123 ? -1.160 10.588 -4.580 1.00 64.56 123 PRO A C 1
ATOM 923 O O . PRO A 1 123 ? -0.142 11.257 -4.734 1.00 64.56 123 PRO A O 1
ATOM 926 N N . LEU A 1 124 ? -1.247 9.310 -4.962 1.00 61.50 124 LEU A N 1
ATOM 927 C CA . LEU A 1 124 ? -0.132 8.548 -5.542 1.00 61.50 124 LEU A CA 1
ATOM 928 C C . LEU A 1 124 ? 0.542 9.263 -6.711 1.00 61.50 124 LEU A C 1
ATOM 930 O O . LEU A 1 124 ? 1.760 9.256 -6.782 1.00 61.50 124 LEU A O 1
ATOM 934 N N . ILE A 1 125 ? -0.237 9.921 -7.572 1.00 61.34 125 ILE A N 1
ATOM 935 C CA . ILE A 1 125 ? 0.258 10.578 -8.788 1.00 61.34 125 ILE A CA 1
ATOM 936 C C . ILE A 1 125 ? 1.181 11.772 -8.503 1.00 61.34 125 ILE A C 1
ATOM 938 O O . ILE A 1 125 ? 1.997 12.125 -9.342 1.00 61.34 125 ILE A O 1
ATOM 942 N N . GLN A 1 126 ? 1.076 12.370 -7.313 1.00 63.34 126 GLN A N 1
ATOM 943 C CA . GLN A 1 126 ? 1.945 13.469 -6.882 1.00 63.34 126 GLN A CA 1
ATOM 944 C C . GLN A 1 126 ? 3.249 12.969 -6.250 1.00 63.34 126 GLN A C 1
ATOM 946 O O . GLN A 1 126 ? 4.065 13.773 -5.805 1.00 63.34 126 GLN A O 1
ATOM 951 N N . ARG A 1 127 ? 3.447 11.648 -6.152 1.00 71.00 127 ARG A N 1
ATOM 952 C CA . ARG A 1 127 ? 4.674 11.075 -5.604 1.00 71.00 127 ARG A CA 1
ATOM 953 C C . ARG A 1 127 ? 5.655 10.769 -6.737 1.00 71.00 127 ARG A C 1
ATOM 955 O O . ARG A 1 127 ? 5.236 10.232 -7.764 1.00 71.00 127 ARG A O 1
ATOM 962 N N . PRO A 1 128 ? 6.959 11.029 -6.537 1.00 64.25 128 PRO A N 1
ATOM 963 C CA . PRO A 1 128 ? 7.973 10.831 -7.573 1.00 64.25 128 PRO A CA 1
ATOM 964 C C . PRO A 1 128 ? 8.006 9.388 -8.092 1.00 64.25 128 PRO A C 1
ATOM 966 O O . PRO A 1 128 ? 8.204 9.175 -9.283 1.00 64.25 128 PRO A O 1
ATOM 969 N N . GLY A 1 129 ? 7.704 8.400 -7.238 1.00 66.88 129 GLY A N 1
ATOM 970 C CA . GLY A 1 129 ? 7.601 7.000 -7.653 1.00 66.88 129 GLY A CA 1
ATOM 971 C C . GLY A 1 129 ? 6.547 6.766 -8.741 1.00 66.88 129 GLY A C 1
ATOM 972 O O . GLY A 1 129 ? 6.811 6.042 -9.697 1.00 66.88 129 GLY A O 1
ATOM 973 N N . ALA A 1 130 ? 5.379 7.412 -8.654 1.00 66.62 130 ALA A N 1
ATOM 974 C CA . ALA A 1 130 ? 4.317 7.253 -9.649 1.00 66.62 130 ALA A CA 1
ATOM 975 C C . ALA A 1 130 ? 4.658 7.897 -10.990 1.00 66.62 130 ALA A C 1
ATOM 977 O O . ALA A 1 130 ? 4.382 7.312 -12.031 1.00 66.62 130 ALA A O 1
ATOM 978 N N . ILE A 1 131 ? 5.288 9.071 -10.969 1.00 70.88 131 ILE A N 1
ATOM 979 C CA . ILE A 1 131 ? 5.705 9.759 -12.194 1.00 70.88 131 ILE A CA 1
ATOM 980 C C . ILE A 1 131 ? 6.746 8.909 -12.931 1.00 70.88 131 ILE A C 1
ATOM 982 O O . ILE A 1 131 ? 6.569 8.608 -14.108 1.00 70.88 131 ILE A O 1
ATOM 986 N N . LEU A 1 132 ? 7.782 8.449 -12.223 1.00 69.38 132 LEU A N 1
ATOM 987 C CA . LEU A 1 132 ? 8.854 7.641 -12.810 1.00 69.38 132 LEU A CA 1
ATOM 988 C C . LEU A 1 132 ? 8.340 6.325 -13.403 1.00 69.38 132 LEU A C 1
ATOM 990 O O . LEU A 1 132 ? 8.724 5.946 -14.506 1.00 69.38 132 LEU A O 1
ATOM 994 N N . SER A 1 133 ? 7.434 5.648 -12.703 1.00 67.31 133 SER A N 1
ATOM 995 C CA . SER A 1 133 ? 6.863 4.387 -13.184 1.00 67.31 133 SER A CA 1
ATOM 996 C C . SER A 1 133 ? 5.923 4.572 -14.379 1.00 67.31 133 SER A C 1
ATOM 998 O O . SER A 1 133 ? 5.976 3.762 -15.300 1.00 67.31 133 SER A O 1
ATOM 1000 N N . ILE A 1 134 ? 5.116 5.641 -14.423 1.00 70.12 134 ILE A N 1
ATOM 1001 C CA . ILE A 1 134 ? 4.291 5.965 -15.602 1.00 70.12 134 ILE A CA 1
ATOM 1002 C C . ILE A 1 134 ? 5.178 6.237 -16.817 1.00 70.12 134 ILE A C 1
ATOM 1004 O O . ILE A 1 134 ? 4.933 5.677 -17.887 1.00 70.12 134 ILE A O 1
ATOM 1008 N N . VAL A 1 135 ? 6.220 7.058 -16.655 1.00 73.88 135 VAL A N 1
ATOM 1009 C CA . VAL A 1 135 ? 7.164 7.368 -17.738 1.00 73.88 135 VAL A CA 1
ATOM 1010 C C . VAL A 1 135 ? 7.820 6.087 -18.250 1.00 73.88 135 VAL A C 1
ATOM 1012 O O . VAL A 1 135 ? 7.839 5.849 -19.453 1.00 73.88 135 VAL A O 1
ATOM 1015 N N . LEU A 1 136 ? 8.276 5.214 -17.351 1.00 69.69 136 LEU A N 1
ATOM 1016 C CA . LEU A 1 136 ? 8.962 3.981 -17.725 1.00 69.69 136 LEU A CA 1
ATOM 1017 C C . LEU A 1 136 ? 8.055 2.979 -18.447 1.00 69.69 136 LEU A C 1
ATOM 1019 O O . LEU A 1 136 ? 8.461 2.424 -19.462 1.00 69.69 136 LEU A O 1
ATOM 1023 N N . VAL A 1 137 ? 6.826 2.762 -17.964 1.00 70.81 137 VAL A N 1
ATOM 1024 C CA . VAL A 1 137 ? 5.848 1.904 -18.659 1.00 70.81 137 VAL A CA 1
ATOM 1025 C C . VAL A 1 137 ? 5.559 2.456 -20.052 1.00 70.81 137 VAL A C 1
ATOM 1027 O O . VAL A 1 137 ? 5.520 1.696 -21.014 1.00 70.81 137 VAL A O 1
ATOM 1030 N N . THR A 1 138 ? 5.414 3.777 -20.170 1.00 75.12 138 THR A N 1
ATOM 1031 C CA . THR A 1 138 ? 5.206 4.439 -21.464 1.00 75.12 138 THR A CA 1
ATOM 1032 C C . THR A 1 138 ? 6.390 4.192 -22.400 1.00 75.12 138 THR A C 1
ATOM 1034 O O . THR A 1 138 ? 6.187 3.771 -23.534 1.00 75.12 138 THR A O 1
ATOM 1037 N N . VAL A 1 139 ? 7.626 4.366 -21.922 1.00 76.19 139 VAL A N 1
ATOM 1038 C CA . VAL A 1 139 ? 8.843 4.093 -22.704 1.00 76.19 139 VAL A CA 1
ATOM 1039 C C . VAL A 1 139 ? 8.932 2.621 -23.100 1.00 76.19 139 VAL A C 1
ATOM 1041 O O . VAL A 1 139 ? 9.213 2.331 -24.254 1.00 76.19 139 VAL A O 1
ATOM 1044 N N . LEU A 1 140 ? 8.652 1.683 -22.194 1.00 72.88 140 LEU A N 1
ATOM 1045 C CA . LEU A 1 140 ? 8.701 0.252 -22.497 1.00 72.88 140 LEU A CA 1
ATOM 1046 C C . LEU A 1 140 ? 7.678 -0.132 -23.575 1.00 72.88 140 LEU A C 1
ATOM 1048 O O . LEU A 1 140 ? 8.024 -0.834 -24.519 1.00 72.88 140 LEU A O 1
ATOM 1052 N N . VAL A 1 141 ? 6.436 0.349 -23.460 1.00 76.94 141 VAL A N 1
ATOM 1053 C CA . VAL A 1 141 ? 5.390 0.119 -24.468 1.00 76.94 141 VAL A CA 1
ATOM 1054 C C . VAL A 1 141 ? 5.803 0.707 -25.815 1.00 76.94 141 VAL A C 1
ATOM 1056 O O . VAL A 1 141 ? 5.611 0.056 -26.837 1.00 76.94 141 VAL A O 1
ATOM 1059 N N . LEU A 1 142 ? 6.418 1.892 -25.825 1.00 80.62 142 LEU A N 1
ATOM 1060 C CA . LEU A 1 142 ? 6.942 2.498 -27.047 1.00 80.62 142 LEU A CA 1
ATOM 1061 C C . LEU A 1 142 ? 8.109 1.699 -27.634 1.00 80.62 142 LEU A C 1
ATOM 1063 O O . LEU A 1 142 ? 8.127 1.490 -28.837 1.00 80.62 142 LEU A O 1
ATOM 1067 N N . VAL A 1 143 ? 9.056 1.218 -26.828 1.00 78.62 143 VAL A N 1
ATOM 1068 C CA . VAL A 1 143 ? 10.200 0.425 -27.308 1.00 78.62 143 VAL A CA 1
ATOM 1069 C C . VAL A 1 143 ? 9.745 -0.927 -27.849 1.00 78.62 143 VAL A C 1
ATOM 1071 O O . VAL A 1 143 ? 10.179 -1.321 -28.924 1.00 78.62 143 VAL A O 1
ATOM 1074 N N . ILE A 1 144 ? 8.845 -1.624 -27.150 1.00 78.56 144 ILE A N 1
ATOM 1075 C CA . ILE A 1 144 ? 8.296 -2.906 -27.614 1.00 78.56 144 ILE A CA 1
ATOM 1076 C C . ILE A 1 144 ? 7.424 -2.692 -28.851 1.00 78.56 144 ILE A C 1
ATOM 1078 O O . ILE A 1 144 ? 7.552 -3.439 -29.811 1.00 78.56 144 ILE A O 1
ATOM 1082 N N . GLY A 1 145 ? 6.564 -1.670 -28.855 1.00 80.06 145 GLY A N 1
ATOM 1083 C CA . GLY A 1 145 ? 5.709 -1.350 -29.996 1.00 80.06 145 GLY A CA 1
ATOM 1084 C C . GLY A 1 145 ? 6.520 -0.943 -31.224 1.00 80.06 145 GLY A C 1
ATOM 1085 O O . GLY A 1 145 ? 6.324 -1.496 -32.296 1.00 80.06 145 GLY A O 1
ATOM 1086 N N . CYS A 1 146 ? 7.480 -0.032 -31.068 1.00 78.50 146 CYS A N 1
ATOM 1087 C CA . CYS A 1 146 ? 8.352 0.418 -32.153 1.00 78.50 146 CYS A CA 1
ATOM 1088 C C . CYS A 1 146 ? 9.297 -0.700 -32.619 1.00 78.50 146 CYS A C 1
ATOM 1090 O O . CYS A 1 146 ? 9.507 -0.862 -33.815 1.00 78.50 146 CYS A O 1
ATOM 1092 N N . GLY A 1 147 ? 9.797 -1.528 -31.697 1.00 73.88 147 GLY A N 1
ATOM 1093 C CA . GLY A 1 147 ? 10.554 -2.734 -32.019 1.00 73.88 147 GLY A CA 1
ATOM 1094 C C . GLY A 1 147 ? 9.722 -3.726 -32.828 1.00 73.88 147 GLY A C 1
ATOM 1095 O O . GLY A 1 147 ? 10.139 -4.120 -33.907 1.00 73.88 147 GLY A O 1
ATOM 1096 N N . ALA A 1 148 ? 8.520 -4.080 -32.370 1.00 69.75 148 ALA A N 1
ATOM 1097 C CA . ALA A 1 148 ? 7.619 -4.987 -33.083 1.00 69.75 148 ALA A CA 1
ATOM 1098 C C . ALA A 1 148 ? 7.231 -4.461 -34.476 1.00 69.75 148 ALA A C 1
ATOM 1100 O O . ALA A 1 148 ? 7.173 -5.238 -35.425 1.00 69.75 148 ALA A O 1
ATOM 1101 N N . LEU A 1 149 ? 7.026 -3.148 -34.619 1.00 71.00 149 LEU A N 1
ATOM 1102 C CA . LEU A 1 149 ? 6.789 -2.505 -35.915 1.00 71.00 149 LEU A CA 1
ATOM 1103 C C . LEU A 1 149 ? 8.033 -2.532 -36.817 1.00 71.00 149 LEU A C 1
ATOM 1105 O O . LEU A 1 149 ? 7.902 -2.740 -38.018 1.00 71.00 149 LEU A O 1
ATOM 1109 N N . ALA A 1 150 ? 9.231 -2.356 -36.257 1.00 68.19 150 ALA A N 1
ATOM 1110 C CA . ALA A 1 150 ? 10.484 -2.426 -37.005 1.00 68.19 150 ALA A CA 1
ATOM 1111 C C . ALA A 1 150 ? 10.817 -3.858 -37.461 1.00 68.19 150 ALA A C 1
ATOM 1113 O O . ALA A 1 150 ? 11.244 -4.042 -38.595 1.00 68.19 150 ALA A O 1
ATOM 1114 N N . PHE A 1 151 ? 10.578 -4.868 -36.617 1.00 60.62 151 PHE A N 1
ATOM 1115 C CA . PHE A 1 151 ? 10.751 -6.280 -36.976 1.00 60.62 151 PHE A CA 1
ATOM 1116 C C . PHE A 1 151 ? 9.691 -6.757 -37.984 1.00 60.62 151 PHE A C 1
ATOM 1118 O O . PHE A 1 151 ? 10.020 -7.508 -38.895 1.00 60.62 151 PHE A O 1
ATOM 1125 N N . GLY A 1 152 ? 8.447 -6.276 -37.886 1.00 59.59 152 GLY A N 1
ATOM 1126 C CA . GLY A 1 152 ? 7.386 -6.599 -38.850 1.00 59.59 152 GLY A CA 1
ATOM 1127 C C . GLY A 1 152 ? 7.541 -5.933 -40.224 1.00 59.59 152 GLY A C 1
ATOM 1128 O O . GLY A 1 152 ? 6.907 -6.367 -41.175 1.00 59.59 152 GLY A O 1
ATOM 1129 N N . ALA A 1 153 ? 8.371 -4.892 -40.348 1.00 59.69 153 ALA A N 1
ATOM 1130 C CA . ALA A 1 153 ? 8.680 -4.243 -41.627 1.00 59.69 153 ALA A CA 1
ATOM 1131 C C . ALA A 1 153 ? 9.854 -4.901 -42.383 1.00 59.69 153 ALA A C 1
ATOM 1133 O O . ALA A 1 153 ? 10.162 -4.485 -43.498 1.00 59.69 153 ALA A O 1
ATOM 1134 N N . SER A 1 154 ? 10.532 -5.878 -41.767 1.00 58.78 154 SER A N 1
ATOM 1135 C CA . SER A 1 154 ? 11.667 -6.603 -42.358 1.00 58.78 154 SER A CA 1
ATOM 1136 C C . SER A 1 154 ? 11.322 -7.985 -42.933 1.00 58.78 154 SER A C 1
ATOM 1138 O O . SER A 1 154 ? 12.233 -8.661 -43.411 1.00 58.78 154 SER A O 1
ATOM 1140 N N . GLU A 1 155 ? 10.047 -8.394 -42.894 1.00 52.19 155 GLU A N 1
ATOM 1141 C CA . GLU A 1 155 ? 9.512 -9.596 -43.566 1.00 52.19 155 GLU A CA 1
ATOM 1142 C C . GLU A 1 155 ? 8.808 -9.265 -44.889 1.00 52.19 155 GLU A C 1
ATOM 1144 O O . GLU A 1 155 ? 8.161 -8.195 -44.974 1.00 52.19 155 GLU A O 1
#

pLDDT: mean 76.63, std 9.8, range [46.47, 89.75]

Foldseek 3Di:
DDDDDDPDPPPAQAAAAQDPCAAQAARWGRWDWFKAWAWADAAPDIDIDIDTDTHALQQLLLVLLVRLLRNLVGQPNHPSLVVNVVRNVVSVVRSVVRNPDDDTDHDRRYPHNDNDRDHSPDDSCPRPSNVSSVVSNVVVCVCVVVVVVVVVVVD

Sequence (155 aa):
MSTMPTPGAVPPPALRPPADGECQFCGSHPAAHVSFQSMTSIVILYVVSAQRGWMCRNCGLSLYRHHANKTMLAAWWGVGIIGIPIFLGIDRLRLRRILRLAPPQPTPGVAASLPAPLDPGKPLIQRPGAILSIVLVTVLVLVIGCGALAFGASE

Organism: NCBI:txid1150864

Secondary structure (DSSP, 8-state):
-PPPPPP--PPPPP-BPP-TTS-TTT--BS-EEEEEEEEEEEETEEEEEEEEEEE-HHHHHHHHHHHHHHHHHHS-EETHHHHHHHHHHHHHHHHHHHHTSPPPBPPTTB--SSSSPPP--S-GGGSHHHHHHHHHHHHHHHHHHHHHHHHHT--

Radius of gyration: 23.26 Å; chains: 1; bounding box: 41×25×104 Å